Protein AF-A0AAV8VA36-F1 (afdb_monomer)

Solvent-accessible surface area (backbone atoms only — not comparable to full-atom values): 4459 Å² total; per-residue (Å²): 128,66,71,68,56,52,55,53,53,51,51,42,53,51,52,55,59,48,55,78,79,43,57,49,70,58,50,54,50,51,51,52,52,49,39,52,51,34,37,73,75,70,67,41,69,61,84,75,43,56,69,53,53,51,52,56,50,59,62,42,63,86,70,72,86,84,70,59,70,93,79,63,131

Organism: NCBI:txid1586481

Sequence (73 aa):
MEIEEMDTEALLAYFFDQSKKYKSSSLWCMYSKLKCMLRIKNDIDISRFSKLTAFLKNRSVGYLPEKSPVFSK

Structure (mmCIF, N/CA/C/O backbone):
data_AF-A0AAV8VA36-F1
#
_entry.id   AF-A0AAV8VA36-F1
#
loop_
_atom_site.group_PDB
_atom_site.id
_atom_site.type_symbol
_atom_site.label_atom_id
_atom_site.label_alt_id
_atom_site.label_comp_id
_atom_site.label_asym_id
_atom_site.label_entity_id
_atom_site.label_seq_id
_atom_site.pdbx_PDB_ins_code
_atom_site.Cartn_x
_atom_site.Cartn_y
_atom_site.Cartn_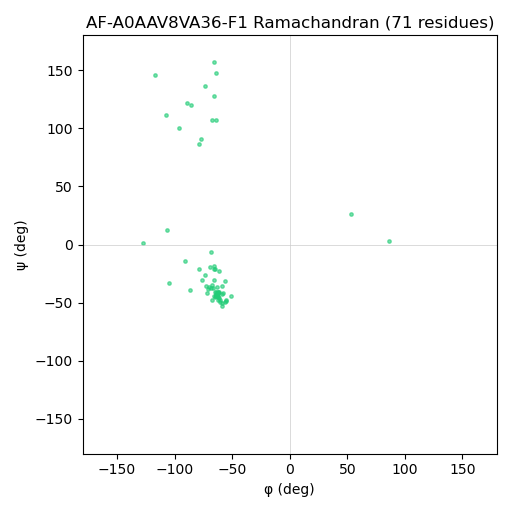z
_atom_site.occupancy
_atom_site.B_iso_or_equiv
_atom_site.auth_seq_id
_atom_site.auth_comp_id
_atom_site.auth_asym_id
_atom_site.auth_atom_id
_atom_site.pdbx_PDB_model_num
ATOM 1 N N . MET A 1 1 ? 12.719 -18.615 -12.216 1.00 45.44 1 MET A N 1
ATOM 2 C CA . MET A 1 1 ? 11.400 -18.666 -11.549 1.00 45.44 1 MET A CA 1
ATOM 3 C C . MET A 1 1 ? 11.471 -18.179 -10.096 1.00 45.44 1 MET A C 1
ATOM 5 O O . MET A 1 1 ? 10.452 -17.759 -9.584 1.00 45.44 1 MET A O 1
ATOM 9 N N . GLU A 1 2 ? 12.651 -18.132 -9.459 1.00 49.31 2 GLU A N 1
ATOM 10 C CA . GLU A 1 2 ? 12.815 -17.632 -8.074 1.00 49.31 2 GLU A CA 1
ATOM 11 C 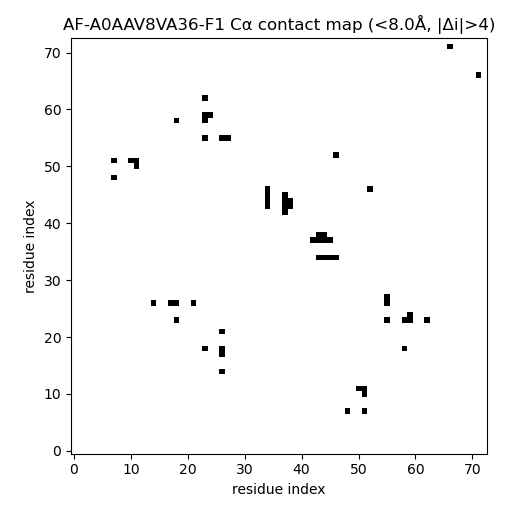C . GLU A 1 2 ? 12.836 -16.101 -7.901 1.00 49.31 2 GLU A C 1
ATOM 13 O O . GLU A 1 2 ? 12.559 -15.611 -6.812 1.00 49.31 2 GLU A O 1
ATOM 18 N N . ILE A 1 3 ? 13.137 -15.327 -8.950 1.00 50.03 3 ILE A N 1
ATOM 19 C CA . ILE A 1 3 ? 13.362 -13.875 -8.803 1.00 50.03 3 ILE A CA 1
ATOM 20 C C . ILE A 1 3 ? 12.048 -13.107 -8.531 1.00 50.03 3 ILE A C 1
ATOM 22 O O . ILE A 1 3 ? 12.048 -12.185 -7.723 1.00 50.03 3 ILE A O 1
ATOM 26 N N . GLU A 1 4 ? 10.911 -13.514 -9.113 1.00 54.06 4 GLU A N 1
ATOM 27 C CA . GLU A 1 4 ? 9.610 -12.843 -8.886 1.00 54.06 4 GLU A CA 1
ATOM 28 C C . GLU A 1 4 ? 8.966 -13.163 -7.520 1.00 54.06 4 GLU A C 1
ATOM 30 O O . GLU A 1 4 ? 8.258 -12.324 -6.951 1.00 54.06 4 GLU A O 1
ATOM 35 N N . GLU A 1 5 ? 9.196 -14.360 -6.968 1.00 56.53 5 GLU A N 1
ATOM 36 C CA . GLU A 1 5 ? 8.645 -14.739 -5.656 1.00 56.53 5 GLU A CA 1
ATOM 37 C C . GLU A 1 5 ? 9.337 -13.978 -4.517 1.00 56.53 5 GLU A C 1
ATOM 39 O O . GLU A 1 5 ? 8.667 -13.513 -3.591 1.00 56.53 5 GLU A O 1
ATOM 44 N N . MET A 1 6 ? 10.655 -13.769 -4.620 1.00 56.22 6 MET A N 1
ATOM 45 C CA . MET A 1 6 ? 11.432 -13.049 -3.608 1.00 56.22 6 MET A CA 1
ATOM 46 C C . MET A 1 6 ? 10.974 -11.590 -3.456 1.00 56.22 6 MET A C 1
ATOM 48 O O . MET A 1 6 ? 10.826 -11.105 -2.333 1.00 56.22 6 MET A O 1
ATOM 52 N N . ASP A 1 7 ? 10.675 -10.912 -4.568 1.00 73.94 7 ASP A N 1
ATOM 53 C CA . ASP A 1 7 ? 10.190 -9.527 -4.548 1.00 73.94 7 ASP A CA 1
ATOM 54 C C . ASP A 1 7 ? 8.790 -9.407 -3.927 1.00 73.94 7 ASP A C 1
ATOM 56 O O . ASP A 1 7 ? 8.502 -8.444 -3.210 1.00 73.94 7 ASP A O 1
ATOM 60 N N . THR A 1 8 ? 7.919 -10.400 -4.136 1.00 78.81 8 THR A N 1
ATOM 61 C CA . THR A 1 8 ? 6.557 -10.388 -3.577 1.00 78.81 8 THR A CA 1
ATOM 62 C C . THR A 1 8 ? 6.575 -10.518 -2.055 1.00 78.81 8 THR A C 1
ATOM 64 O O . THR A 1 8 ? 5.911 -9.741 -1.364 1.00 78.81 8 THR A O 1
ATOM 67 N N . GLU A 1 9 ? 7.341 -11.470 -1.522 1.00 85.31 9 GLU A N 1
ATOM 68 C CA . GLU A 1 9 ? 7.445 -11.703 -0.077 1.00 85.31 9 GLU A CA 1
ATOM 69 C C . GLU A 1 9 ? 8.199 -10.557 0.624 1.00 85.31 9 GLU A C 1
ATOM 71 O O . GLU A 1 9 ? 7.790 -10.119 1.702 1.00 85.31 9 GLU A O 1
ATOM 76 N N . ALA A 1 10 ? 9.227 -9.982 -0.017 1.00 86.94 10 ALA A N 1
ATOM 77 C CA . ALA A 1 10 ? 9.927 -8.801 0.494 1.00 86.94 10 ALA A CA 1
ATOM 78 C C . ALA A 1 10 ? 9.000 -7.576 0.596 1.00 86.94 10 ALA A C 1
ATOM 80 O O . ALA A 1 10 ? 8.970 -6.893 1.626 1.00 86.94 10 ALA A O 1
ATOM 81 N N . LEU A 1 11 ? 8.190 -7.319 -0.439 1.00 86.69 11 LEU A N 1
ATOM 82 C CA . LEU A 1 11 ? 7.170 -6.269 -0.404 1.00 86.69 11 LEU A CA 1
ATOM 83 C C . LEU A 1 11 ? 6.126 -6.544 0.679 1.00 86.69 11 LEU A C 1
ATOM 85 O O . LEU A 1 11 ? 5.736 -5.626 1.403 1.00 86.69 11 LEU A O 1
ATOM 89 N N . LEU A 1 12 ? 5.692 -7.796 0.830 1.00 90.00 12 LEU A N 1
ATOM 90 C CA . LEU A 1 12 ? 4.730 -8.176 1.858 1.00 90.00 12 LEU A CA 1
ATOM 91 C C . LEU A 1 12 ? 5.277 -7.909 3.268 1.00 90.00 12 LEU A C 1
ATOM 93 O O . LEU A 1 12 ? 4.582 -7.301 4.081 1.00 90.00 12 LEU A O 1
ATOM 97 N N . ALA A 1 13 ? 6.527 -8.293 3.541 1.00 91.62 13 ALA A N 1
ATOM 98 C CA . ALA A 1 13 ? 7.197 -8.049 4.816 1.00 91.62 13 ALA A CA 1
ATOM 99 C C . ALA A 1 13 ? 7.359 -6.547 5.104 1.00 91.62 13 ALA A C 1
ATOM 101 O O . ALA A 1 13 ? 7.074 -6.095 6.216 1.00 91.62 13 ALA A O 1
ATOM 102 N N . TYR A 1 14 ? 7.729 -5.756 4.091 1.00 91.12 14 TYR A N 1
ATOM 103 C CA . TYR A 1 14 ? 7.796 -4.300 4.202 1.00 91.12 14 TYR A CA 1
ATOM 104 C C . TYR A 1 14 ? 6.435 -3.704 4.584 1.00 91.12 14 TYR A C 1
ATOM 106 O O . TYR A 1 14 ? 6.326 -2.988 5.581 1.00 91.12 14 TYR A O 1
ATOM 114 N N . PHE A 1 15 ? 5.374 -4.032 3.840 1.00 91.00 15 PHE A N 1
ATOM 115 C CA . PHE A 1 15 ? 4.030 -3.527 4.132 1.00 91.00 15 PHE A CA 1
ATOM 116 C C . PHE A 1 15 ? 3.476 -4.055 5.457 1.00 91.00 15 PHE A C 1
ATOM 118 O O .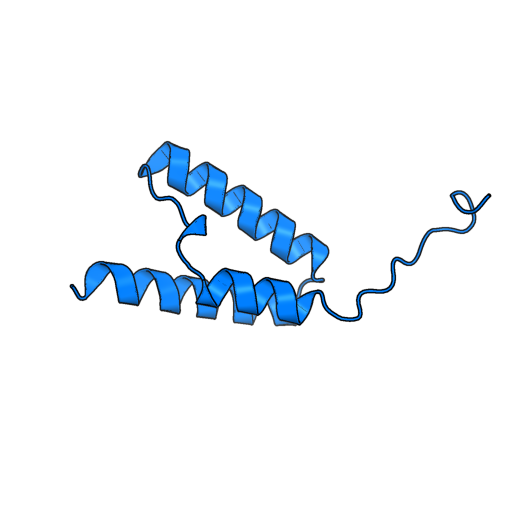 PHE A 1 15 ? 2.726 -3.339 6.124 1.00 91.00 15 PHE A O 1
ATOM 125 N N . PHE A 1 16 ? 3.861 -5.261 5.875 1.00 91.38 16 PHE A N 1
ATOM 126 C CA . PHE A 1 16 ? 3.519 -5.799 7.185 1.00 91.38 16 PHE A CA 1
ATOM 127 C C . PHE A 1 16 ? 4.111 -4.949 8.309 1.00 91.38 16 PHE A C 1
ATOM 129 O O . PHE A 1 16 ? 3.376 -4.559 9.219 1.00 91.38 16 PHE A O 1
ATOM 136 N N . ASP A 1 17 ? 5.392 -4.592 8.224 1.00 92.12 17 ASP A N 1
ATOM 137 C CA . ASP A 1 17 ? 6.029 -3.729 9.218 1.00 92.12 17 ASP A CA 1
ATOM 138 C C . ASP A 1 17 ? 5.434 -2.313 9.217 1.00 92.12 17 ASP A C 1
ATOM 140 O O . ASP A 1 17 ? 5.030 -1.799 10.263 1.00 92.12 17 ASP A O 1
ATOM 144 N N . GLN A 1 18 ? 5.226 -1.728 8.030 1.00 91.50 18 GLN A N 1
ATOM 145 C CA . GLN A 1 18 ? 4.558 -0.429 7.908 1.00 91.50 18 GLN A CA 1
ATOM 146 C C . GLN A 1 18 ? 3.140 -0.455 8.496 1.00 91.50 18 GLN A C 1
ATOM 148 O O . GLN A 1 18 ? 2.710 0.526 9.106 1.00 91.50 18 GLN A O 1
ATOM 153 N N . SER A 1 19 ? 2.413 -1.570 8.366 1.00 90.00 19 SER A N 1
ATOM 154 C CA . SER A 1 19 ? 1.044 -1.690 8.881 1.00 90.00 19 SER A CA 1
ATOM 155 C C . SER A 1 19 ? 0.942 -1.620 10.402 1.00 90.00 19 SER A C 1
ATOM 157 O O . SER A 1 19 ? -0.121 -1.288 10.921 1.00 90.00 19 SER A O 1
ATOM 159 N N . LYS A 1 20 ? 2.037 -1.892 11.123 1.00 89.50 20 LYS A N 1
ATOM 160 C CA . LYS A 1 20 ? 2.092 -1.739 12.583 1.00 89.50 20 LYS A CA 1
ATOM 161 C C . LYS A 1 20 ? 2.149 -0.271 13.005 1.00 89.50 20 LYS A C 1
ATOM 163 O O . LYS A 1 20 ? 1.741 0.060 14.112 1.00 89.50 20 LYS A O 1
ATOM 168 N N . LYS A 1 21 ? 2.668 0.603 12.136 1.00 90.19 21 LYS A N 1
ATOM 169 C CA . LYS A 1 21 ? 2.916 2.021 12.431 1.00 90.19 21 LYS A CA 1
ATOM 170 C C . LYS A 1 21 ? 1.903 2.961 11.779 1.00 90.19 21 LYS A C 1
ATOM 172 O O . LYS A 1 21 ? 1.601 4.015 12.333 1.00 90.19 21 LYS A O 1
ATOM 177 N N . TYR A 1 22 ? 1.395 2.610 10.601 1.00 87.94 22 TYR A N 1
ATOM 178 C CA . TYR A 1 22 ? 0.592 3.503 9.770 1.00 87.94 22 TYR A CA 1
ATOM 179 C C . TYR A 1 22 ? -0.837 2.999 9.568 1.00 87.94 22 TYR A C 1
ATOM 181 O O . TYR A 1 22 ? -1.091 1.805 9.430 1.00 87.94 22 TYR A O 1
ATOM 189 N N . LYS A 1 23 ? -1.776 3.950 9.488 1.00 85.56 23 LYS A N 1
ATOM 190 C CA . LYS A 1 23 ? -3.181 3.683 9.150 1.00 85.56 23 LYS A CA 1
ATOM 191 C C . LYS A 1 23 ? -3.310 3.171 7.711 1.00 85.56 23 LYS A C 1
ATOM 193 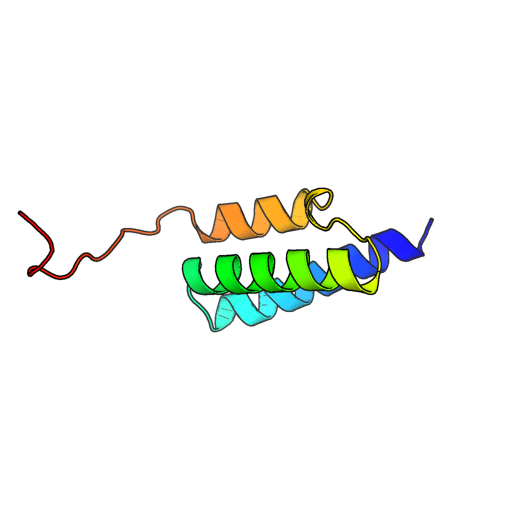O O . LYS A 1 23 ? -2.476 3.467 6.853 1.00 85.56 23 LYS A O 1
ATOM 198 N N . SER A 1 24 ? -4.405 2.466 7.436 1.00 86.25 24 SER A N 1
ATOM 199 C CA . SER A 1 24 ? -4.719 1.879 6.127 1.00 86.25 24 SER A CA 1
ATOM 200 C C . SER A 1 24 ? -4.612 2.875 4.965 1.00 86.25 24 SER A C 1
ATOM 202 O O . SER A 1 24 ? -3.992 2.559 3.952 1.00 86.25 24 SER A O 1
ATOM 204 N N . SER A 1 25 ? -5.127 4.098 5.115 1.00 86.75 25 SER A N 1
ATOM 205 C CA . SER A 1 25 ? -5.031 5.154 4.094 1.00 86.75 25 SER A CA 1
ATOM 206 C C . SER A 1 25 ? -3.582 5.508 3.735 1.00 86.75 25 SER A C 1
ATOM 208 O O . SER A 1 25 ? -3.242 5.614 2.557 1.00 86.75 25 SER A O 1
ATOM 210 N N . SER A 1 26 ? -2.699 5.611 4.729 1.00 89.50 26 SER A N 1
ATOM 211 C CA . SER A 1 26 ? -1.270 5.859 4.513 1.00 89.50 26 SER A CA 1
ATOM 212 C C . SER A 1 26 ? -0.579 4.689 3.811 1.00 89.50 26 SER A C 1
ATOM 214 O O . SER A 1 26 ? 0.263 4.921 2.942 1.00 89.50 26 SER A O 1
ATOM 216 N N . LEU A 1 27 ? -0.949 3.444 4.131 1.00 91.50 27 LEU A N 1
ATOM 217 C CA . LEU A 1 27 ? -0.425 2.254 3.446 1.00 91.50 27 LEU A CA 1
ATOM 218 C C . LEU A 1 27 ? -0.818 2.242 1.963 1.00 91.50 27 LEU A C 1
ATOM 220 O O . LEU A 1 27 ? 0.030 2.001 1.107 1.00 91.50 27 LEU A O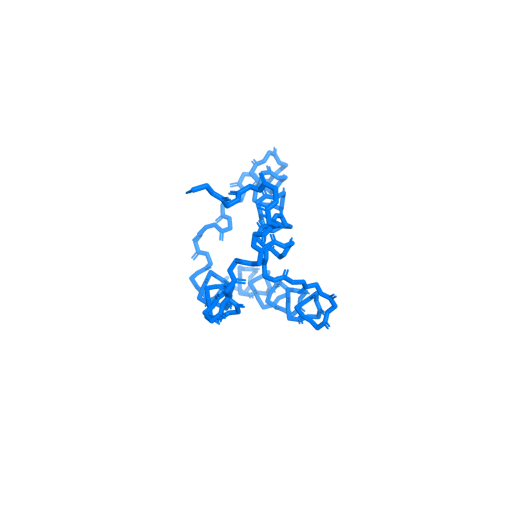 1
ATOM 224 N N . TRP A 1 28 ? -2.069 2.583 1.638 1.00 91.50 28 TRP A N 1
ATOM 225 C CA . TRP A 1 28 ? -2.531 2.722 0.250 1.00 91.50 28 TRP A CA 1
ATOM 226 C C . TRP A 1 28 ? -1.804 3.842 -0.512 1.00 91.50 28 TRP A C 1
ATOM 228 O O . TRP A 1 28 ? -1.481 3.684 -1.695 1.00 91.50 28 TRP A O 1
ATOM 238 N N . CYS A 1 29 ? -1.478 4.948 0.164 1.00 92.44 29 CYS A N 1
ATOM 239 C CA . CYS A 1 29 ? -0.636 6.003 -0.402 1.00 92.44 29 CYS A CA 1
ATOM 240 C C . CYS A 1 29 ? 0.785 5.501 -0.698 1.00 92.44 29 CYS A C 1
ATOM 242 O O . CYS A 1 29 ? 1.317 5.780 -1.774 1.00 92.44 29 CYS A O 1
ATOM 244 N N . MET A 1 30 ? 1.404 4.749 0.220 1.00 91.75 30 MET A N 1
ATOM 245 C CA . MET A 1 30 ? 2.727 4.149 -0.009 1.00 91.75 30 MET A CA 1
ATOM 246 C C . MET A 1 30 ? 2.702 3.158 -1.172 1.00 91.75 30 MET A C 1
ATOM 248 O O . MET A 1 30 ? 3.563 3.236 -2.045 1.00 91.75 30 MET A O 1
ATOM 252 N N . TYR A 1 31 ? 1.684 2.298 -1.238 1.00 92.06 31 TYR A N 1
ATOM 253 C CA . TYR A 1 31 ? 1.470 1.382 -2.358 1.00 92.06 31 TYR A CA 1
ATOM 254 C C . TYR A 1 31 ? 1.394 2.124 -3.696 1.00 92.06 31 TYR A C 1
ATOM 256 O O . TYR A 1 31 ? 2.103 1.774 -4.636 1.00 92.06 31 TYR A O 1
ATOM 264 N N . SER A 1 32 ? 0.610 3.202 -3.771 1.00 91.75 32 SER A N 1
ATOM 265 C CA . SER A 1 32 ? 0.488 4.006 -4.995 1.00 91.75 32 SER A CA 1
ATOM 266 C C . SER A 1 32 ? 1.813 4.657 -5.404 1.00 91.75 32 SER A C 1
ATOM 268 O O . SER A 1 32 ? 2.173 4.632 -6.580 1.00 91.75 32 SER A O 1
ATOM 270 N N . LYS A 1 33 ? 2.580 5.187 -4.439 1.00 91.81 33 LYS A N 1
ATOM 271 C CA . LYS A 1 33 ? 3.921 5.738 -4.704 1.00 91.81 33 LYS A CA 1
ATOM 272 C C . LYS A 1 33 ? 4.858 4.671 -5.262 1.00 91.81 33 LYS A C 1
ATOM 274 O O . LYS A 1 33 ? 5.526 4.911 -6.265 1.00 91.81 33 LYS A O 1
ATOM 279 N N . LEU A 1 34 ? 4.884 3.499 -4.631 1.00 90.56 34 LEU A N 1
ATOM 280 C CA . LEU A 1 34 ? 5.745 2.398 -5.043 1.00 90.56 34 LEU A CA 1
ATOM 281 C C . LEU A 1 34 ? 5.364 1.886 -6.436 1.00 90.56 34 LEU A C 1
ATOM 283 O O . LEU A 1 34 ? 6.242 1.714 -7.275 1.00 90.56 34 LEU A O 1
ATOM 287 N N . LYS A 1 35 ? 4.061 1.746 -6.712 1.00 89.88 35 LYS A N 1
ATOM 288 C CA . LYS A 1 35 ? 3.530 1.371 -8.028 1.00 89.88 35 LYS A CA 1
ATOM 289 C C . LYS A 1 35 ? 4.023 2.312 -9.122 1.00 89.88 35 LYS A C 1
ATOM 291 O O . LYS A 1 35 ? 4.515 1.851 -10.146 1.00 89.88 35 LYS A O 1
ATOM 296 N N . CYS A 1 36 ? 3.920 3.624 -8.905 1.00 90.88 36 CYS A N 1
ATOM 297 C CA . CYS A 1 36 ? 4.398 4.608 -9.874 1.00 90.88 36 CYS A CA 1
ATOM 298 C C . CYS A 1 36 ? 5.918 4.541 -10.056 1.00 90.88 36 CYS A C 1
ATOM 300 O O . CYS A 1 36 ? 6.390 4.537 -11.188 1.00 90.88 36 CYS A O 1
ATOM 302 N N . MET A 1 37 ? 6.691 4.459 -8.968 1.00 89.69 37 MET A N 1
ATOM 303 C CA . MET A 1 37 ? 8.153 4.407 -9.064 1.00 89.69 37 MET A CA 1
ATOM 304 C C . MET A 1 37 ? 8.651 3.154 -9.783 1.00 89.69 37 MET A C 1
ATOM 306 O O . MET A 1 37 ? 9.543 3.257 -10.620 1.00 89.69 37 MET A O 1
ATOM 310 N N . LEU A 1 38 ? 8.083 1.990 -9.471 1.00 87.38 38 LEU A N 1
ATOM 311 C CA . LEU A 1 38 ? 8.475 0.719 -10.078 1.00 87.38 38 LEU A CA 1
ATOM 312 C C . LEU A 1 38 ? 8.097 0.660 -11.555 1.00 87.38 38 LEU A C 1
ATOM 314 O O . LEU A 1 38 ? 8.907 0.210 -12.362 1.00 87.38 38 LEU A O 1
ATOM 318 N N . ARG A 1 39 ? 6.940 1.223 -11.916 1.00 87.44 39 ARG A N 1
ATOM 319 C CA . ARG A 1 39 ? 6.543 1.385 -13.314 1.00 87.44 39 ARG A CA 1
ATOM 320 C C . ARG A 1 39 ? 7.492 2.309 -14.081 1.00 87.44 39 ARG A C 1
ATOM 322 O O . ARG A 1 39 ? 7.866 1.991 -15.195 1.00 87.44 39 ARG A O 1
ATOM 329 N N . ILE A 1 40 ? 7.903 3.436 -13.497 1.00 88.56 40 ILE A N 1
ATOM 330 C CA . ILE A 1 40 ? 8.790 4.396 -14.179 1.00 88.56 40 ILE A CA 1
ATOM 331 C C . ILE A 1 40 ? 10.224 3.863 -14.300 1.00 88.56 40 ILE A C 1
ATOM 333 O O . ILE A 1 40 ? 10.862 4.065 -15.326 1.00 88.56 40 ILE A O 1
ATOM 337 N N . LYS A 1 41 ? 10.755 3.228 -13.247 1.00 87.12 41 LYS A N 1
ATOM 338 C CA . LYS A 1 41 ? 12.172 2.837 -13.190 1.00 87.12 41 LYS A CA 1
ATOM 339 C C . LYS A 1 41 ? 12.464 1.481 -13.821 1.00 87.12 41 LYS A C 1
ATOM 341 O O . LYS A 1 41 ? 13.511 1.332 -14.433 1.00 87.12 41 LYS A O 1
ATOM 346 N N . ASN A 1 42 ? 11.574 0.511 -13.625 1.00 82.81 42 ASN A N 1
ATOM 347 C CA . ASN A 1 42 ? 11.822 -0.889 -13.974 1.00 82.81 42 ASN A CA 1
ATOM 348 C C . ASN A 1 42 ? 10.714 -1.492 -14.858 1.00 82.81 42 ASN A C 1
ATOM 350 O O . ASN A 1 42 ? 10.776 -2.678 -15.153 1.00 82.81 42 ASN A O 1
ATOM 354 N N . ASP A 1 43 ? 9.690 -0.712 -15.233 1.00 84.31 43 ASP A N 1
ATOM 355 C CA . ASP A 1 43 ? 8.470 -1.181 -15.916 1.00 84.31 43 ASP A CA 1
ATOM 356 C C . ASP A 1 43 ? 7.755 -2.346 -15.194 1.00 84.31 43 ASP A C 1
ATOM 358 O O . ASP A 1 43 ? 7.034 -3.147 -15.782 1.00 84.31 43 ASP A O 1
ATOM 362 N N . ILE A 1 44 ? 7.930 -2.435 -13.870 1.00 84.31 44 ILE A N 1
ATOM 363 C CA . ILE A 1 44 ? 7.326 -3.488 -13.048 1.00 84.31 44 ILE A CA 1
ATOM 364 C C . ILE A 1 44 ? 5.948 -3.031 -12.570 1.00 84.31 44 ILE A C 1
ATOM 366 O O . ILE A 1 44 ? 5.819 -2.032 -11.854 1.00 84.31 44 ILE A O 1
ATOM 370 N N . ASP A 1 45 ? 4.913 -3.804 -12.904 1.00 83.19 45 ASP A N 1
ATOM 371 C CA . ASP A 1 45 ? 3.559 -3.579 -12.404 1.00 83.19 45 ASP A CA 1
ATOM 372 C C . ASP A 1 45 ? 3.240 -4.443 -11.177 1.00 83.19 45 ASP A C 1
ATOM 374 O O . ASP A 1 45 ? 2.837 -5.604 -11.276 1.00 83.19 45 ASP A O 1
ATOM 378 N N . ILE A 1 46 ? 3.329 -3.821 -10.000 1.00 84.38 46 ILE A N 1
ATOM 379 C CA . ILE A 1 46 ? 3.002 -4.458 -8.717 1.00 84.38 46 ILE A CA 1
ATOM 380 C C . ILE A 1 46 ? 1.513 -4.774 -8.538 1.00 84.38 46 ILE A C 1
ATOM 382 O O . ILE A 1 46 ? 1.137 -5.421 -7.562 1.00 84.38 46 ILE A O 1
ATOM 386 N N . SER A 1 47 ? 0.648 -4.337 -9.462 1.00 82.88 47 SER A N 1
ATOM 387 C CA . SER A 1 47 ? -0.777 -4.682 -9.430 1.00 82.88 47 SER A CA 1
ATOM 388 C C . SER A 1 47 ? -1.037 -6.178 -9.625 1.00 82.88 47 SER A C 1
ATOM 390 O O . SER A 1 47 ? -2.071 -6.684 -9.191 1.00 82.88 47 SER A O 1
ATOM 392 N N . ARG A 1 48 ? -0.069 -6.894 -10.210 1.00 83.69 48 ARG A N 1
ATOM 393 C CA . ARG A 1 48 ? -0.098 -8.349 -10.388 1.00 83.69 48 ARG A CA 1
ATOM 394 C C . ARG A 1 48 ? 0.040 -9.112 -9.067 1.00 83.69 48 ARG A C 1
ATOM 396 O O . ARG A 1 48 ? -0.371 -10.267 -8.986 1.00 83.69 48 ARG A O 1
ATOM 403 N N . PHE A 1 49 ? 0.546 -8.470 -8.010 1.00 85.62 49 PHE A N 1
ATOM 404 C CA . PHE A 1 49 ? 0.705 -9.089 -6.696 1.00 85.62 49 PHE A CA 1
ATOM 405 C C . PHE A 1 49 ? -0.629 -9.132 -5.938 1.00 85.62 49 PHE A C 1
ATOM 407 O O . PHE A 1 49 ? -0.976 -8.261 -5.128 1.00 85.62 49 PHE A O 1
ATOM 414 N N . SER A 1 50 ? -1.392 -10.194 -6.197 1.00 85.69 50 SER A N 1
ATOM 415 C CA . SER A 1 50 ? -2.698 -10.444 -5.580 1.00 85.69 50 SER A CA 1
ATOM 416 C C . SER A 1 50 ? -2.609 -10.589 -4.056 1.00 85.69 50 SER A C 1
ATOM 418 O O . SER A 1 50 ? -3.431 -9.999 -3.353 1.00 85.69 50 SER A O 1
ATOM 420 N N . LYS A 1 51 ? -1.581 -11.281 -3.537 1.00 88.06 51 LYS A N 1
ATOM 421 C CA . LYS A 1 51 ? -1.306 -11.430 -2.092 1.00 88.06 51 LYS A CA 1
ATOM 422 C C . LYS A 1 51 ? -1.173 -10.069 -1.395 1.00 88.06 51 LYS A C 1
ATOM 424 O O . LYS A 1 51 ? -1.841 -9.814 -0.394 1.00 88.06 51 LYS A O 1
ATOM 429 N N . LEU A 1 52 ? -0.364 -9.169 -1.962 1.00 88.25 52 LEU A N 1
ATOM 430 C CA . LEU A 1 52 ? -0.140 -7.826 -1.422 1.00 88.25 52 LEU A CA 1
ATOM 431 C C . LEU A 1 52 ? -1.423 -6.986 -1.443 1.00 88.25 52 LEU A C 1
ATOM 433 O O . LEU A 1 52 ? -1.775 -6.330 -0.460 1.00 88.25 52 LEU A O 1
ATOM 437 N N . THR A 1 53 ? -2.159 -7.045 -2.552 1.00 88.25 53 THR A N 1
ATOM 438 C CA . THR A 1 53 ? -3.428 -6.324 -2.695 1.00 88.25 53 THR A CA 1
ATOM 439 C C . THR A 1 53 ? -4.481 -6.844 -1.711 1.00 88.25 53 THR A C 1
ATOM 441 O O . THR A 1 53 ? -5.199 -6.053 -1.099 1.00 88.25 53 THR A O 1
ATOM 444 N N . ALA A 1 54 ? -4.567 -8.163 -1.515 1.00 89.94 54 ALA A N 1
ATOM 445 C CA . ALA A 1 54 ? -5.457 -8.780 -0.535 1.00 89.94 54 ALA A CA 1
ATOM 446 C C . ALA A 1 54 ? -5.088 -8.375 0.903 1.00 89.94 54 ALA A C 1
ATOM 448 O O . ALA A 1 54 ? -5.978 -8.042 1.687 1.00 89.94 54 ALA A O 1
ATOM 449 N N . PHE A 1 55 ? -3.792 -8.317 1.229 1.00 90.19 55 PHE A N 1
ATOM 450 C CA . PHE A 1 55 ? -3.302 -7.842 2.525 1.00 90.19 55 PHE A CA 1
ATOM 451 C C . PHE A 1 55 ? -3.732 -6.394 2.816 1.00 90.19 55 PHE A C 1
ATOM 453 O O . PHE A 1 55 ? -4.312 -6.117 3.870 1.00 90.19 55 PHE A O 1
ATOM 460 N N . LEU A 1 56 ? -3.508 -5.480 1.864 1.00 88.94 56 LEU A N 1
ATOM 461 C CA . LEU A 1 56 ? -3.895 -4.068 1.981 1.00 88.94 56 LEU A CA 1
ATOM 462 C C . LEU A 1 56 ? -5.413 -3.894 2.111 1.00 88.94 56 LEU A C 1
ATOM 464 O O . LEU A 1 56 ? -5.878 -3.102 2.933 1.00 88.94 56 LEU A O 1
ATOM 468 N N . LYS A 1 57 ? -6.193 -4.666 1.340 1.00 88.31 57 LYS A N 1
ATOM 469 C CA . LYS A 1 57 ? -7.659 -4.684 1.440 1.00 88.31 57 LYS A CA 1
ATOM 470 C C . LYS A 1 57 ? -8.113 -5.131 2.822 1.00 88.31 57 LYS A C 1
ATOM 472 O O . LYS A 1 57 ? -8.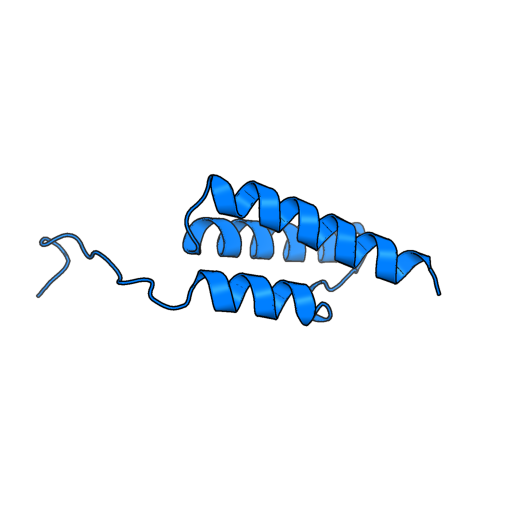892 -4.413 3.440 1.00 88.31 57 LYS A O 1
ATOM 477 N N . ASN A 1 58 ? -7.587 -6.241 3.337 1.00 87.88 58 ASN A N 1
ATOM 478 C CA . ASN A 1 58 ? -7.938 -6.751 4.663 1.00 87.88 58 ASN A CA 1
ATOM 479 C C . ASN A 1 58 ? -7.651 -5.706 5.760 1.00 87.88 58 ASN A C 1
ATOM 481 O O . ASN A 1 58 ? -8.509 -5.422 6.587 1.00 87.88 58 ASN A O 1
ATOM 485 N N . ARG A 1 59 ? -6.512 -5.004 5.680 1.00 83.75 59 ARG A N 1
ATOM 486 C CA . ARG A 1 59 ? -6.174 -3.908 6.610 1.00 83.75 59 ARG A CA 1
ATOM 487 C C . ARG A 1 59 ? -7.083 -2.680 6.525 1.00 83.75 59 ARG A C 1
ATOM 489 O O . ARG A 1 59 ? -7.070 -1.858 7.436 1.00 83.75 59 ARG A O 1
ATOM 496 N N . SER A 1 60 ? -7.822 -2.519 5.432 1.00 80.62 60 SER A N 1
ATOM 497 C CA . SER A 1 60 ? -8.793 -1.433 5.264 1.00 80.62 60 SER A CA 1
ATOM 498 C C . SER A 1 60 ? -10.208 -1.795 5.724 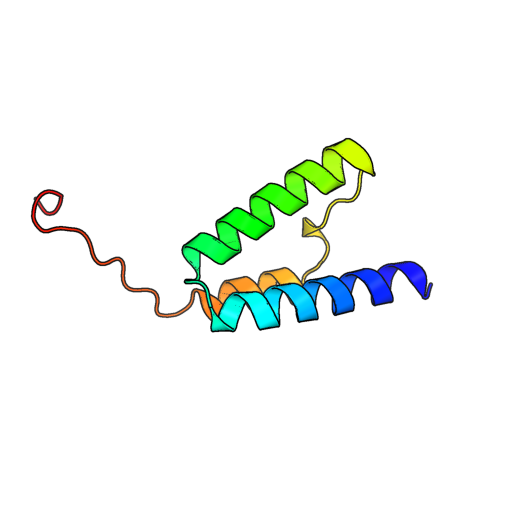1.00 80.62 60 SER A C 1
ATOM 500 O O . SER A 1 60 ? -11.026 -0.894 5.904 1.00 80.62 60 SER A O 1
ATOM 502 N N . VAL A 1 61 ? -10.500 -3.084 5.940 1.00 77.31 61 VAL A N 1
ATOM 503 C CA . VAL A 1 61 ? -11.815 -3.539 6.410 1.00 77.31 61 VAL A CA 1
ATOM 504 C C . VAL A 1 61 ? -12.053 -3.008 7.824 1.00 77.31 61 VAL A C 1
ATOM 506 O O . VAL A 1 61 ? -11.211 -3.160 8.703 1.00 77.31 61 VAL A O 1
ATOM 509 N N . GLY A 1 62 ? -13.198 -2.356 8.034 1.00 68.38 62 GLY A N 1
ATOM 510 C CA . GLY A 1 62 ? -13.552 -1.739 9.317 1.00 68.38 62 GLY A CA 1
ATOM 511 C C . GLY A 1 62 ? -13.030 -0.312 9.511 1.00 68.38 62 GLY A C 1
ATOM 512 O O . GLY A 1 62 ? -13.264 0.271 10.567 1.00 68.38 62 GLY A O 1
ATOM 513 N N . TYR A 1 63 ? -12.362 0.284 8.513 1.00 71.44 63 TYR A N 1
ATOM 514 C CA . TYR A 1 63 ? -12.048 1.711 8.557 1.00 71.44 63 TYR A CA 1
ATOM 515 C C . TYR A 1 63 ? -13.341 2.535 8.535 1.00 71.44 63 TYR A C 1
ATOM 517 O O . TYR A 1 63 ? -14.006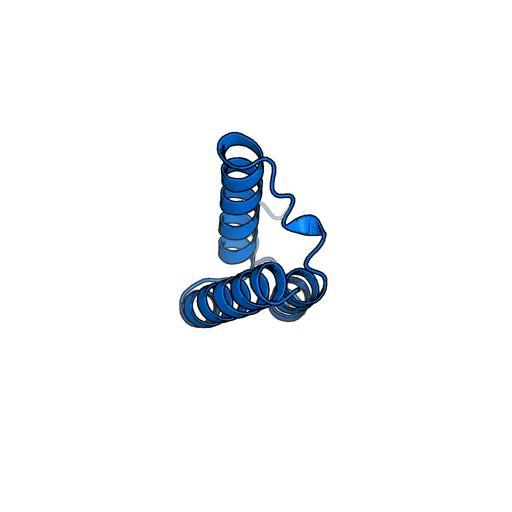 2.648 7.504 1.00 71.44 63 TYR A O 1
ATOM 525 N N . LEU A 1 64 ? -13.680 3.121 9.682 1.00 66.81 64 LEU A N 1
ATOM 526 C CA . LEU A 1 64 ? -14.721 4.131 9.788 1.00 66.81 64 LEU A CA 1
ATOM 527 C C . LEU A 1 64 ? -14.096 5.499 9.486 1.00 66.81 64 LEU A C 1
ATOM 529 O O . LEU A 1 64 ? -13.157 5.906 10.177 1.00 66.81 64 LEU A O 1
ATOM 533 N N . PRO A 1 65 ? -14.566 6.212 8.450 1.00 66.88 65 PRO A N 1
ATOM 534 C CA . PRO A 1 65 ? -14.101 7.560 8.183 1.00 66.88 65 PRO A CA 1
ATOM 535 C C . PRO A 1 65 ? -14.578 8.486 9.304 1.00 66.88 65 PRO A C 1
ATOM 537 O O . PRO A 1 65 ? -15.753 8.836 9.381 1.00 66.88 65 PRO A O 1
ATOM 540 N N . GLU A 1 66 ? -13.655 8.906 10.163 1.00 69.00 66 GLU A N 1
ATOM 541 C CA . GLU A 1 66 ? -13.909 9.960 11.141 1.00 69.00 66 GLU A CA 1
ATOM 542 C C . GLU A 1 66 ? -13.858 11.304 10.404 1.00 69.00 66 GLU A C 1
ATOM 544 O O . GLU A 1 66 ? -12.794 11.882 10.167 1.00 69.00 66 GLU A O 1
ATOM 549 N N . LYS A 1 67 ? -15.019 11.752 9.915 1.00 72.56 67 LYS A N 1
ATOM 550 C CA . LYS A 1 67 ? -15.155 13.090 9.338 1.00 72.56 67 LYS A CA 1
ATOM 551 C C . LYS A 1 67 ? -15.144 14.102 10.472 1.00 72.56 67 LYS A C 1
ATOM 553 O O . LYS A 1 67 ? -15.823 13.914 11.478 1.00 72.56 67 LYS A O 1
ATOM 558 N N . SER A 1 68 ? -14.417 15.200 10.298 1.00 75.31 68 SER A N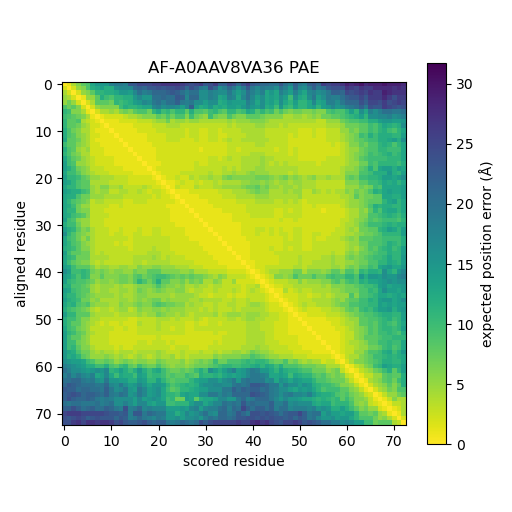 1
ATOM 559 C CA . SER A 1 68 ? -14.555 16.305 11.236 1.00 75.31 68 SER A CA 1
ATOM 560 C C . SER A 1 68 ? -15.986 16.872 11.156 1.00 75.31 68 SER A C 1
ATOM 562 O O . SER A 1 68 ? -16.591 16.877 10.076 1.00 75.31 68 SER A O 1
ATOM 564 N N . PRO A 1 69 ? -16.541 17.376 12.273 1.00 72.81 69 PRO A N 1
ATOM 565 C CA . PRO A 1 69 ? -17.905 17.909 12.311 1.00 72.81 69 PRO A CA 1
ATOM 566 C C . PRO A 1 69 ? -18.135 19.032 11.294 1.00 72.81 69 PRO A C 1
ATOM 568 O O . PRO A 1 69 ? -19.211 19.136 10.722 1.00 72.81 69 PRO A O 1
ATOM 571 N N . VAL A 1 70 ? -17.093 19.817 10.993 1.00 83.31 70 VAL A N 1
ATOM 572 C CA . VAL A 1 70 ? -17.133 20.890 9.984 1.00 83.31 70 VAL A CA 1
ATOM 573 C C . VAL A 1 70 ? -17.438 20.386 8.562 1.00 83.31 70 VAL A C 1
ATOM 575 O O . VAL A 1 70 ? -17.937 21.150 7.742 1.00 83.31 70 VAL A O 1
ATOM 578 N N . PHE A 1 71 ? -17.184 19.106 8.265 1.00 67.94 71 PHE A N 1
ATOM 579 C CA . PHE A 1 71 ? -17.469 18.479 6.966 1.00 67.94 71 PHE A CA 1
ATOM 580 C C . PHE A 1 71 ? -18.674 17.524 6.993 1.00 67.94 71 PHE A C 1
ATOM 582 O O . PHE A 1 71 ? -18.867 16.754 6.048 1.00 67.94 71 PHE A O 1
ATOM 589 N N . SER A 1 72 ? -19.474 17.547 8.060 1.00 72.88 72 SER A N 1
ATOM 590 C CA . SER A 1 72 ? -20.719 16.781 8.164 1.00 72.88 72 SER A CA 1
ATOM 591 C C . SER A 1 72 ? -21.884 17.764 8.056 1.00 72.88 72 SER A C 1
ATOM 593 O O . SER A 1 72 ? -22.047 18.612 8.928 1.00 72.88 72 SER A O 1
ATOM 595 N N . LYS A 1 73 ? -22.640 17.707 6.957 1.00 60.66 73 LYS A N 1
ATOM 596 C CA . LYS A 1 73 ? -23.785 18.580 6.680 1.00 60.66 73 LYS A CA 1
ATOM 597 C C . LYS A 1 73 ? -25.005 17.737 6.358 1.00 60.66 73 LYS A C 1
ATOM 599 O O . LYS A 1 73 ? -24.805 16.702 5.681 1.00 60.66 73 LYS A O 1
#

Mean predicted aligned error: 7.62 Å

pLDDT: mean 81.9, std 11.7, range [45.44, 92.44]

Foldseek 3Di:
DPPVVVVLVVVVVVLVVVLVPDALVVSVVVVVVVQVVCCVPPVDHPVVNPVNVVVSVVSCPPDDPPDDPVPPD

Radius of gyration: 14.84 Å; Cα contacts (8 Å, |Δi|>4): 30; chains: 1; bounding box: 37×40×28 Å

Secondary structure (DSSP, 8-state):
-HHHHHHHHHHHHHHHHHHHHS-HHHHHHHHHHHHHHHHHHH---GGG-HHHHHHHHHHHTT------GGG--